Protein AF-A0A832TNC9-F1 (afdb_monomer)

Radius of gyration: 23.23 Å; Cα contacts (8 Å, |Δi|>4): 222; chains: 1; bounding box: 45×45×74 Å

Nearest PDB structures (foldseek):
  6gcx-assembly1_A  TM=4.264E-01  e=4.334E-02  Gallus gallus
  7rj7-assembly1_A  TM=4.238E-01  e=4.896E-02  Mus musculus
  5to8-assembly1_A  TM=4.375E-01  e=1.876E-01  Homo sapiens
  3brb-assembly1_A  TM=3.404E-01  e=9.584E-02  Homo sapiens
  6wto-assembly1_A  TM=4.646E-01  e=2.029E+00  Homo sapiens

pLDDT: mean 72.67, std 11.52, range [41.44, 87.69]

Structure (mmCIF, N/CA/C/O backbone):
data_AF-A0A832TNC9-F1
#
_entry.id   AF-A0A832TNC9-F1
#
loop_
_atom_site.group_PDB
_atom_site.id
_atom_site.type_symbol
_atom_site.label_atom_id
_atom_site.label_alt_id
_atom_site.label_comp_id
_atom_site.label_asym_id
_atom_site.label_entity_id
_atom_site.label_seq_id
_atom_site.pdbx_PDB_ins_code
_atom_site.Cartn_x
_atom_site.Cartn_y
_atom_site.Cartn_z
_atom_site.occupancy
_atom_site.B_iso_or_equiv
_atom_site.auth_seq_id
_atom_site.auth_comp_id
_atom_site.auth_asym_id
_atom_site.auth_atom_id
_atom_site.pdbx_PDB_model_num
A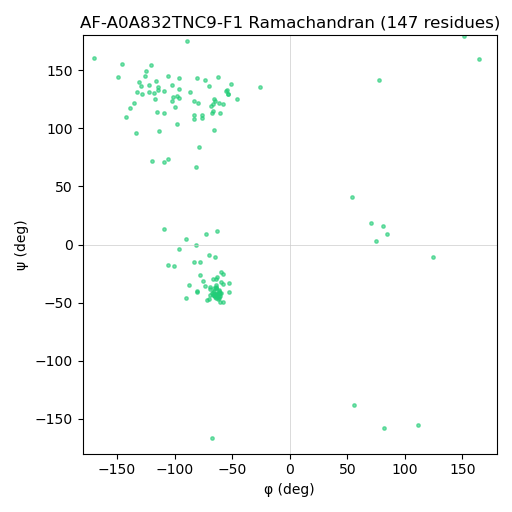TOM 1 N N . MET A 1 1 ? 14.956 -24.086 -53.207 1.00 47.03 1 MET A N 1
ATOM 2 C CA . MET A 1 1 ? 15.528 -24.344 -51.870 1.00 47.03 1 MET A CA 1
ATOM 3 C C . MET A 1 1 ? 16.833 -23.585 -51.808 1.00 47.03 1 MET A C 1
ATOM 5 O O . MET A 1 1 ? 17.721 -23.897 -52.583 1.00 47.03 1 MET A O 1
ATOM 9 N N . THR A 1 2 ? 16.902 -22.519 -51.017 1.00 63.03 2 THR A N 1
ATOM 10 C CA . THR A 1 2 ? 18.129 -21.735 -50.838 1.00 63.03 2 THR A CA 1
ATOM 11 C C . THR A 1 2 ? 19.051 -22.525 -49.917 1.00 63.03 2 THR A C 1
ATOM 13 O O . THR A 1 2 ? 18.738 -22.697 -48.740 1.00 63.03 2 THR A O 1
ATOM 16 N N . GLU A 1 3 ? 20.134 -23.074 -50.462 1.00 66.81 3 GLU A N 1
ATOM 17 C CA . GLU A 1 3 ? 21.200 -23.672 -49.659 1.00 66.81 3 GLU A CA 1
ATOM 18 C C . GLU A 1 3 ? 21.882 -22.542 -48.887 1.00 66.81 3 GLU A C 1
ATOM 20 O O . GLU A 1 3 ? 22.443 -21.612 -49.466 1.00 66.81 3 GLU A O 1
ATOM 25 N N . TRP A 1 4 ? 21.740 -22.561 -47.566 1.00 72.56 4 TRP A N 1
ATOM 26 C CA . TRP A 1 4 ? 22.393 -21.586 -46.708 1.00 72.56 4 TRP A CA 1
ATOM 27 C C . TRP A 1 4 ? 23.866 -21.964 -46.604 1.00 72.56 4 TRP A C 1
ATOM 29 O O . TRP A 1 4 ? 24.207 -22.982 -46.003 1.00 72.56 4 TRP A O 1
ATOM 39 N N . ASN A 1 5 ? 24.735 -21.144 -47.190 1.00 80.00 5 ASN A N 1
ATOM 40 C CA . ASN A 1 5 ? 26.177 -21.324 -47.075 1.00 80.00 5 ASN A CA 1
ATOM 41 C C . ASN A 1 5 ? 26.604 -21.183 -45.607 1.00 80.00 5 ASN A C 1
ATOM 43 O O . ASN A 1 5 ? 26.082 -20.340 -44.871 1.00 80.00 5 ASN A O 1
ATOM 47 N N . THR A 1 6 ? 27.592 -21.977 -45.189 1.00 78.44 6 THR A N 1
ATOM 48 C CA . THR A 1 6 ? 28.139 -21.987 -43.820 1.00 78.44 6 THR A CA 1
ATOM 49 C C . THR A 1 6 ? 28.552 -20.590 -43.347 1.00 78.44 6 THR A C 1
ATOM 51 O O . THR A 1 6 ? 28.381 -20.251 -42.180 1.00 78.44 6 THR A O 1
ATOM 54 N N . GLU A 1 7 ? 29.024 -19.748 -44.266 1.00 81.81 7 GLU A N 1
ATOM 55 C CA . GLU A 1 7 ? 29.382 -18.347 -44.020 1.00 81.81 7 GLU A CA 1
ATOM 56 C C . GLU A 1 7 ? 28.161 -17.484 -43.672 1.00 81.81 7 GLU A C 1
ATOM 58 O O . GLU A 1 7 ? 28.194 -16.716 -42.713 1.00 81.81 7 GLU A O 1
ATOM 63 N N . THR A 1 8 ? 27.047 -17.649 -44.391 1.00 82.75 8 THR A N 1
ATOM 64 C CA . THR A 1 8 ? 25.781 -16.959 -44.096 1.00 82.75 8 THR A CA 1
ATOM 65 C C . THR A 1 8 ? 25.229 -17.389 -42.738 1.00 82.75 8 THR A C 1
ATOM 67 O O . THR A 1 8 ? 24.722 -16.566 -41.978 1.00 82.75 8 THR A O 1
ATOM 70 N N . LEU A 1 9 ? 25.380 -18.673 -42.409 1.00 83.81 9 LEU A N 1
ATOM 71 C CA . LEU A 1 9 ? 24.963 -19.246 -41.133 1.00 83.81 9 LEU A CA 1
ATOM 72 C C . LEU A 1 9 ? 25.817 -18.707 -39.974 1.00 83.81 9 LEU A C 1
ATOM 74 O O . LEU A 1 9 ? 25.270 -18.325 -38.942 1.00 83.81 9 LEU A O 1
ATOM 78 N N . ALA A 1 10 ? 27.133 -18.585 -40.170 1.00 84.12 10 ALA A N 1
ATOM 79 C CA . ALA A 1 10 ? 28.051 -17.994 -39.197 1.00 84.12 10 ALA A CA 1
ATOM 80 C C . ALA A 1 10 ? 27.757 -16.505 -38.951 1.00 84.12 10 ALA A C 1
ATOM 82 O O . ALA A 1 10 ? 27.707 -16.070 -37.801 1.00 84.12 10 ALA A O 1
ATOM 83 N N . VAL A 1 11 ? 27.497 -15.731 -40.011 1.00 85.81 11 VAL A N 1
ATOM 84 C CA . VAL A 1 11 ? 27.133 -14.309 -39.899 1.00 85.81 11 VAL A CA 1
ATOM 85 C C . VAL A 1 11 ? 25.815 -14.133 -39.142 1.00 85.81 11 VAL A C 1
ATOM 87 O O . VAL A 1 11 ? 25.735 -13.282 -38.257 1.00 85.81 11 VAL A O 1
ATOM 90 N N . LEU A 1 12 ? 24.806 -14.964 -39.425 1.00 86.75 12 LEU A N 1
ATOM 91 C CA . LEU A 1 12 ? 23.543 -14.957 -38.681 1.00 86.75 12 LEU A CA 1
ATOM 92 C C . LEU A 1 12 ? 23.738 -15.296 -37.202 1.00 86.75 12 LEU A C 1
ATOM 94 O O . LEU A 1 12 ? 23.109 -14.672 -36.352 1.00 86.75 12 LEU A O 1
ATOM 98 N N . LEU A 1 13 ? 24.624 -16.241 -36.887 1.00 87.56 13 LEU A N 1
ATOM 99 C CA . LEU A 1 13 ? 24.933 -16.632 -35.511 1.00 87.56 13 LEU A CA 1
ATOM 100 C C . LEU A 1 13 ? 25.606 -15.491 -34.738 1.00 87.56 13 LEU A C 1
ATOM 102 O O . LEU A 1 13 ? 25.220 -15.200 -33.608 1.00 87.56 13 LEU A O 1
ATOM 106 N N . VAL A 1 14 ? 26.564 -14.802 -35.362 1.00 87.69 14 VAL A N 1
ATOM 107 C CA . VAL A 1 14 ? 27.236 -13.639 -34.765 1.00 87.69 14 VAL A CA 1
ATOM 108 C C . VAL A 1 14 ? 26.253 -12.485 -34.562 1.00 87.69 14 VAL A C 1
ATOM 110 O O . VAL A 1 14 ? 26.229 -11.892 -33.486 1.00 87.69 14 VAL A O 1
ATOM 113 N N . LEU A 1 15 ? 25.396 -12.199 -35.546 1.00 84.75 15 LEU A N 1
ATOM 114 C CA . LEU A 1 15 ? 24.342 -11.185 -35.423 1.00 84.75 15 LEU A CA 1
ATOM 115 C C . LEU A 1 15 ? 23.348 -11.524 -34.311 1.00 84.75 15 LEU A C 1
ATOM 117 O O . LEU A 1 15 ? 23.036 -10.667 -33.486 1.00 84.75 15 LEU A O 1
ATOM 121 N N . ALA A 1 16 ? 22.894 -12.776 -34.246 1.00 83.50 16 ALA A N 1
ATOM 122 C CA . ALA A 1 16 ? 22.022 -13.242 -33.178 1.00 83.50 16 ALA A CA 1
ATOM 123 C C . ALA A 1 16 ? 22.703 -13.095 -31.813 1.00 83.50 16 ALA A C 1
ATOM 125 O O . ALA A 1 16 ? 22.075 -12.624 -30.875 1.00 83.50 16 ALA A O 1
ATOM 126 N N . MET A 1 17 ? 23.994 -13.410 -31.700 1.00 85.12 17 MET A N 1
ATOM 127 C CA . MET A 1 17 ? 24.743 -13.248 -30.455 1.00 85.12 17 MET A CA 1
ATOM 128 C C . MET A 1 17 ? 24.876 -11.772 -30.051 1.00 85.12 17 MET A C 1
ATOM 130 O O . MET A 1 17 ? 24.645 -11.437 -28.895 1.00 85.12 17 MET A O 1
ATOM 134 N N . ILE A 1 18 ? 25.170 -10.872 -30.992 1.00 84.25 18 ILE A N 1
ATOM 135 C CA . ILE A 1 18 ? 25.281 -9.427 -30.728 1.00 84.25 18 ILE A CA 1
ATOM 136 C C . ILE A 1 18 ? 23.946 -8.824 -30.278 1.00 84.25 18 ILE A C 1
ATOM 138 O O . ILE A 1 18 ? 23.951 -7.866 -29.515 1.00 8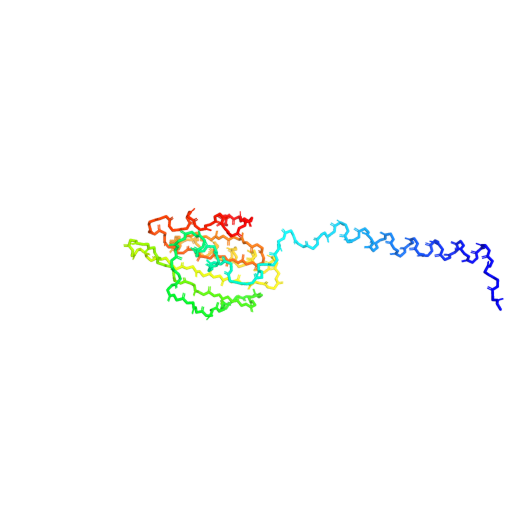4.25 18 ILE A O 1
ATOM 142 N N . VAL A 1 19 ? 22.807 -9.365 -30.716 1.00 80.00 19 VAL A N 1
ATOM 143 C CA . VAL A 1 19 ? 21.479 -8.854 -30.337 1.00 80.00 19 VAL A CA 1
ATOM 144 C C . VAL A 1 19 ? 20.946 -9.528 -29.069 1.00 80.00 19 VAL A C 1
ATOM 146 O O . VAL A 1 19 ? 20.464 -8.855 -28.159 1.00 80.00 19 VAL A O 1
ATOM 149 N N . LEU A 1 20 ? 21.042 -10.855 -28.985 1.00 79.56 20 LEU A N 1
ATOM 150 C CA . LEU A 1 20 ? 20.473 -11.639 -27.889 1.00 79.56 20 LEU A CA 1
ATOM 151 C C . LEU A 1 20 ? 21.296 -11.524 -26.609 1.00 79.56 20 LEU A C 1
ATOM 153 O O . LEU A 1 20 ? 20.724 -11.578 -25.525 1.00 79.56 20 LEU A O 1
ATOM 157 N N . PHE A 1 21 ? 22.615 -11.350 -26.708 1.00 78.75 21 PHE A N 1
ATOM 158 C CA . PHE A 1 21 ? 23.471 -11.284 -25.527 1.00 78.75 21 PHE A CA 1
ATOM 159 C C . PHE A 1 21 ? 23.251 -9.991 -24.719 1.00 78.75 21 PHE A C 1
ATOM 161 O O . PHE A 1 21 ? 23.024 -10.099 -23.515 1.00 78.75 21 PHE A O 1
ATOM 168 N N . PRO A 1 22 ? 23.192 -8.783 -25.321 1.00 75.25 22 PRO A N 1
ATOM 169 C CA . PRO A 1 22 ? 22.831 -7.571 -24.588 1.00 75.25 22 PRO A CA 1
ATOM 170 C C . PRO A 1 22 ? 21.385 -7.593 -24.088 1.00 75.25 22 PRO A C 1
ATOM 172 O O . PRO A 1 22 ? 21.136 -7.200 -22.953 1.00 75.25 22 PRO A O 1
ATOM 175 N N . ALA A 1 23 ? 20.436 -8.087 -24.892 1.00 75.94 23 ALA A N 1
ATOM 176 C CA . ALA A 1 23 ? 19.030 -8.160 -24.490 1.00 75.94 23 ALA A CA 1
ATOM 177 C C . ALA A 1 23 ? 18.817 -9.124 -23.311 1.00 75.94 23 ALA A C 1
ATOM 179 O O . ALA A 1 23 ? 18.165 -8.773 -22.330 1.00 75.94 23 ALA A O 1
ATOM 180 N N . GLY A 1 24 ? 19.424 -10.314 -23.366 1.00 73.25 24 GLY A N 1
ATOM 181 C CA . GLY A 1 24 ? 19.395 -11.284 -22.273 1.00 73.25 24 GLY A CA 1
ATOM 182 C C . GLY A 1 24 ? 20.102 -10.767 -21.021 1.00 73.25 24 GLY A C 1
ATOM 183 O O . GLY A 1 24 ? 19.613 -10.971 -19.912 1.00 73.25 24 GLY A 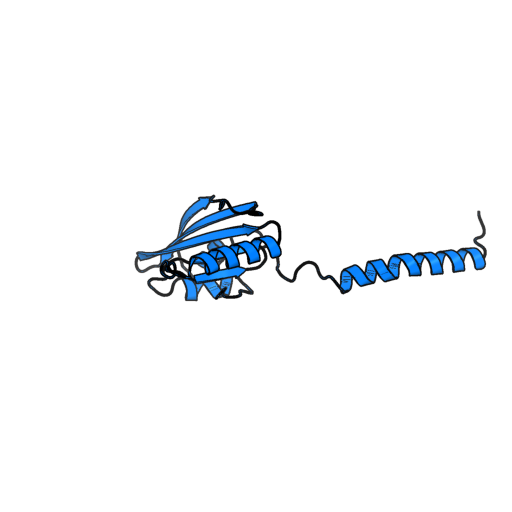O 1
ATOM 184 N N . TRP A 1 25 ? 21.207 -10.033 -21.189 1.00 75.38 25 TRP A N 1
ATOM 185 C CA . TRP A 1 25 ? 21.912 -9.408 -20.074 1.00 75.38 25 TRP A CA 1
ATOM 186 C C . TRP A 1 25 ? 21.065 -8.345 -19.375 1.00 75.38 25 TRP A C 1
ATOM 188 O O . TRP A 1 25 ? 21.025 -8.327 -18.152 1.00 75.38 25 TRP A O 1
ATOM 198 N N . VAL A 1 26 ? 20.354 -7.492 -20.118 1.00 68.31 26 VAL A N 1
ATOM 199 C CA . VAL A 1 26 ? 19.473 -6.463 -19.537 1.00 68.31 26 VAL A CA 1
ATOM 200 C C . VAL A 1 26 ? 18.354 -7.095 -18.704 1.00 68.31 26 VAL A C 1
ATOM 202 O O . VAL A 1 26 ? 18.094 -6.625 -17.603 1.00 68.31 26 VAL A O 1
ATOM 205 N N . ILE A 1 27 ? 17.754 -8.197 -19.162 1.00 63.75 27 ILE A N 1
ATOM 206 C CA . ILE A 1 27 ? 16.695 -8.901 -18.415 1.00 63.75 27 ILE A CA 1
ATOM 207 C C . ILE A 1 27 ? 17.221 -9.479 -17.087 1.00 63.75 27 ILE A C 1
ATOM 209 O O . ILE A 1 27 ? 16.511 -9.475 -16.086 1.00 63.75 27 ILE A O 1
ATOM 213 N N . ILE A 1 28 ? 18.467 -9.966 -17.058 1.00 65.44 28 ILE A N 1
ATOM 214 C CA . ILE A 1 28 ? 19.084 -10.530 -15.844 1.00 65.44 28 ILE A CA 1
ATOM 215 C C . ILE A 1 28 ? 19.616 -9.426 -14.918 1.00 65.44 28 ILE A C 1
ATOM 217 O O . ILE A 1 28 ? 19.499 -9.530 -13.699 1.00 65.44 28 ILE A O 1
ATOM 221 N N . ALA A 1 29 ? 20.232 -8.386 -15.482 1.00 65.75 29 ALA A N 1
ATOM 222 C CA . ALA A 1 29 ? 20.890 -7.317 -14.736 1.00 65.75 29 ALA A CA 1
ATOM 223 C C . ALA A 1 29 ? 19.902 -6.298 -14.154 1.00 65.75 29 ALA A C 1
ATOM 225 O O . ALA A 1 29 ? 20.199 -5.674 -13.137 1.00 65.75 29 ALA A O 1
ATOM 226 N N . PHE A 1 30 ? 18.732 -6.150 -14.778 1.00 59.19 30 PHE A N 1
ATOM 227 C CA . PHE A 1 30 ? 17.644 -5.300 -14.312 1.00 59.19 30 PHE A CA 1
ATOM 228 C C . PHE A 1 30 ? 16.410 -6.168 -14.057 1.00 59.19 30 PHE A C 1
ATOM 230 O O . PHE A 1 30 ? 15.464 -6.121 -14.845 1.00 59.19 30 PHE A O 1
ATOM 237 N N . PRO A 1 31 ? 16.408 -6.989 -12.988 1.00 53.75 31 PRO A N 1
ATOM 238 C CA . PRO A 1 31 ? 15.190 -7.675 -12.592 1.00 53.75 31 PRO A CA 1
ATOM 239 C C . PRO A 1 31 ? 14.098 -6.618 -12.418 1.00 53.75 31 PRO A C 1
ATOM 241 O O . PRO A 1 31 ? 14.330 -5.600 -11.756 1.00 53.75 31 PRO A O 1
ATOM 244 N N . GLU A 1 32 ? 12.935 -6.841 -13.043 1.00 53.16 32 GLU A N 1
ATOM 245 C CA . GLU A 1 32 ? 11.742 -6.042 -12.765 1.00 53.16 32 GLU A CA 1
ATOM 246 C C . GLU A 1 32 ? 11.636 -5.919 -11.248 1.00 53.16 32 GLU A C 1
ATOM 248 O O . GLU A 1 32 ? 11.762 -6.919 -10.540 1.00 53.16 32 GLU A O 1
ATOM 253 N N . SER A 1 33 ? 11.566 -4.670 -10.784 1.00 47.91 33 SER A N 1
ATOM 254 C CA . SER A 1 33 ? 11.701 -4.234 -9.392 1.00 47.91 33 SER A CA 1
ATOM 255 C C . SER A 1 33 ? 11.332 -5.323 -8.369 1.00 47.91 33 SER A C 1
ATOM 257 O O . SER A 1 33 ? 10.264 -5.917 -8.523 1.00 47.91 33 SER A O 1
ATOM 259 N N . PRO A 1 34 ? 12.121 -5.537 -7.289 1.00 44.47 34 PRO A N 1
ATOM 260 C CA . PRO A 1 34 ? 12.002 -6.656 -6.321 1.00 44.47 34 PRO A CA 1
ATOM 261 C C . PRO A 1 34 ? 10.690 -6.683 -5.512 1.00 44.47 34 PRO A C 1
ATOM 263 O O . PRO A 1 34 ? 10.520 -7.398 -4.532 1.00 44.47 34 PRO A O 1
ATOM 266 N N . TYR A 1 35 ? 9.747 -5.867 -5.927 1.00 46.50 35 TYR A N 1
ATOM 267 C CA . TYR A 1 35 ? 8.544 -5.458 -5.277 1.00 46.50 35 TYR A CA 1
ATOM 268 C C . TYR A 1 35 ? 7.382 -6.024 -6.072 1.00 46.50 35 TYR A C 1
ATOM 270 O O . TYR A 1 35 ? 6.981 -5.460 -7.090 1.00 46.50 35 TYR A O 1
ATOM 278 N N . ARG A 1 36 ? 6.840 -7.158 -5.615 1.00 44.09 36 ARG A N 1
ATOM 279 C CA . ARG A 1 36 ? 5.630 -7.705 -6.230 1.00 44.09 36 ARG A CA 1
ATOM 280 C C . ARG A 1 36 ? 4.530 -6.638 -6.207 1.00 44.09 36 ARG A C 1
ATOM 282 O O . ARG A 1 36 ? 4.298 -6.047 -5.147 1.00 44.09 36 ARG A O 1
ATOM 289 N N . PRO A 1 37 ? 3.832 -6.396 -7.329 1.00 44.66 37 PRO A N 1
ATOM 290 C CA . PRO A 1 37 ? 2.589 -5.652 -7.280 1.00 44.66 37 PRO A CA 1
ATOM 291 C C . PRO A 1 37 ? 1.652 -6.400 -6.329 1.00 44.66 37 PRO A C 1
ATOM 293 O O . PRO A 1 37 ? 1.376 -7.584 -6.522 1.00 44.66 37 PRO A O 1
ATOM 296 N N . LEU A 1 38 ? 1.213 -5.731 -5.263 1.00 53.03 38 LEU A N 1
ATOM 297 C CA . LEU A 1 38 ? 0.140 -6.241 -4.418 1.00 53.03 38 LEU A CA 1
ATOM 298 C C . LEU A 1 38 ? -1.124 -6.253 -5.287 1.00 53.03 38 LEU A C 1
ATOM 300 O O . LEU A 1 38 ? -1.726 -5.209 -5.521 1.00 53.03 38 LEU A O 1
ATOM 304 N N . SER A 1 39 ? -1.475 -7.408 -5.850 1.00 41.44 39 SER A N 1
ATOM 305 C CA . SER A 1 39 ? -2.741 -7.590 -6.561 1.00 41.44 39 SER A CA 1
ATOM 306 C C . SER A 1 39 ? -3.840 -7.903 -5.544 1.00 41.44 39 SER A C 1
ATOM 308 O O . SER A 1 39 ? -3.700 -8.883 -4.818 1.00 41.44 39 SER A O 1
ATOM 310 N N . GLY A 1 40 ? -4.919 -7.116 -5.502 1.00 55.78 40 GLY A N 1
ATOM 311 C CA . GLY A 1 40 ? -6.076 -7.355 -4.622 1.00 55.78 40 GLY A CA 1
ATOM 312 C C . GLY A 1 40 ? -6.241 -6.321 -3.501 1.00 55.78 40 GLY A C 1
ATOM 313 O O . GLY A 1 40 ? -5.780 -5.188 -3.623 1.00 55.78 40 GLY A O 1
ATOM 314 N N . GLU A 1 41 ? -6.909 -6.711 -2.408 1.00 64.75 41 GLU A N 1
ATOM 315 C CA . GLU A 1 41 ? -7.091 -5.903 -1.189 1.00 64.75 41 GLU A CA 1
ATOM 316 C C . GLU A 1 41 ? -6.184 -6.453 -0.064 1.00 64.75 41 GLU A C 1
ATOM 318 O O . GLU A 1 41 ? -6.676 -7.079 0.878 1.00 64.75 41 GLU A O 1
ATOM 323 N N . PRO A 1 42 ? -4.852 -6.241 -0.118 1.00 67.62 42 PRO A N 1
ATOM 324 C CA . PRO A 1 42 ? -3.889 -6.926 0.756 1.00 67.62 42 PRO A CA 1
ATOM 325 C C . PRO A 1 42 ? -4.134 -6.659 2.244 1.00 67.62 42 PRO A C 1
ATOM 327 O O . PRO A 1 42 ? -3.911 -7.521 3.087 1.00 67.62 42 PRO A O 1
ATOM 330 N N . VAL A 1 43 ? -4.636 -5.467 2.574 1.00 72.94 43 VAL A N 1
ATOM 331 C CA . VAL A 1 43 ? -4.990 -5.097 3.949 1.00 72.94 43 VAL A CA 1
ATOM 332 C C . VAL A 1 43 ? -6.208 -5.869 4.438 1.00 72.94 43 VAL A C 1
ATOM 334 O O . VAL A 1 43 ? -6.239 -6.264 5.598 1.00 72.94 43 VAL A O 1
ATOM 337 N N . LYS A 1 44 ? -7.198 -6.104 3.576 1.00 74.81 44 LYS A N 1
ATOM 338 C CA . LYS A 1 44 ? -8.407 -6.835 3.948 1.00 74.81 44 LYS A CA 1
ATOM 339 C C . LYS A 1 44 ? -8.118 -8.314 4.138 1.00 74.81 44 LYS A C 1
ATOM 341 O O . LYS A 1 44 ? -8.475 -8.855 5.175 1.00 74.81 44 LYS A O 1
ATOM 346 N N . GLU A 1 45 ? -7.418 -8.935 3.193 1.00 75.12 45 GLU A N 1
ATOM 347 C CA . GLU A 1 45 ? -7.046 -10.351 3.289 1.00 75.12 45 GLU A CA 1
ATOM 348 C C . GLU A 1 45 ? -6.170 -10.610 4.525 1.00 75.12 45 GLU A C 1
ATOM 350 O O . GLU A 1 45 ? -6.433 -11.530 5.304 1.00 75.12 45 GLU A O 1
ATOM 355 N N . ALA A 1 46 ? -5.178 -9.745 4.768 1.00 75.62 46 ALA A N 1
ATOM 356 C CA . ALA A 1 46 ? -4.336 -9.841 5.954 1.00 75.62 46 ALA A CA 1
ATOM 357 C C . ALA A 1 46 ? -5.137 -9.615 7.249 1.00 75.62 46 ALA A C 1
ATOM 359 O O . ALA A 1 46 ? -4.968 -10.376 8.203 1.00 75.62 46 ALA A O 1
ATOM 360 N N . ALA A 1 47 ? -6.037 -8.626 7.290 1.00 79.31 47 ALA A N 1
ATOM 361 C CA . ALA A 1 47 ? -6.876 -8.362 8.459 1.00 79.31 47 ALA A CA 1
ATOM 362 C C . ALA A 1 47 ? -7.833 -9.525 8.769 1.00 79.31 47 ALA A C 1
ATOM 364 O O . ALA A 1 47 ? -7.894 -9.970 9.915 1.00 79.31 47 ALA A O 1
ATOM 365 N N . GLU A 1 48 ? -8.518 -10.065 7.759 1.00 80.50 48 GLU A N 1
ATOM 366 C CA . GLU A 1 48 ? -9.432 -11.202 7.912 1.00 80.50 48 GLU A CA 1
ATOM 367 C C . GLU A 1 48 ? -8.692 -12.450 8.410 1.00 80.50 48 GLU A C 1
ATOM 369 O O . GLU A 1 48 ? -9.160 -13.112 9.339 1.00 80.50 48 GLU A O 1
ATOM 374 N N . SER A 1 49 ? -7.494 -12.728 7.879 1.00 77.00 49 SER A N 1
ATOM 375 C CA . SER A 1 49 ? -6.655 -13.842 8.346 1.00 77.00 49 SER A CA 1
ATOM 376 C C . SER A 1 49 ? -6.202 -13.696 9.807 1.00 77.00 49 SER A C 1
ATOM 378 O O . SER A 1 49 ? -6.002 -14.692 10.501 1.00 77.00 49 SER A O 1
ATOM 380 N N . ALA A 1 50 ? -6.093 -12.457 10.293 1.00 75.75 50 ALA A N 1
ATOM 381 C CA . ALA A 1 50 ? -5.734 -12.124 11.667 1.00 75.75 50 ALA A CA 1
ATOM 382 C C . ALA A 1 50 ? -6.953 -12.011 12.607 1.00 75.75 50 ALA A C 1
ATOM 384 O O . ALA A 1 50 ? -6.799 -11.639 13.773 1.00 75.75 50 ALA A O 1
ATOM 385 N N . GLY A 1 51 ? -8.166 -12.312 12.124 1.00 78.56 51 GLY A N 1
ATOM 386 C CA . GLY A 1 51 ? -9.402 -12.195 12.904 1.00 78.56 51 GLY A CA 1
ATOM 387 C C . GLY A 1 51 ? -9.827 -10.749 13.183 1.00 78.56 51 GLY A C 1
ATOM 388 O O . GLY A 1 51 ? -10.611 -10.508 14.102 1.00 78.56 51 GLY A O 1
ATOM 389 N N . ILE A 1 52 ? -9.310 -9.786 12.417 1.00 84.12 52 ILE A N 1
ATOM 390 C CA . ILE A 1 52 ? -9.641 -8.363 12.513 1.00 84.12 52 ILE A CA 1
ATOM 391 C C . ILE A 1 52 ? -10.721 -8.042 11.479 1.00 84.12 52 ILE A C 1
ATOM 393 O O . ILE A 1 52 ? -10.633 -8.434 10.315 1.00 84.12 52 ILE A O 1
ATOM 397 N N . ARG A 1 53 ? -11.759 -7.309 11.889 1.00 84.12 53 ARG A N 1
ATOM 398 C CA . ARG A 1 53 ? -12.875 -6.968 11.008 1.00 84.12 53 ARG A CA 1
ATOM 399 C C . ARG A 1 53 ? -12.569 -5.694 10.231 1.00 84.12 53 ARG A C 1
ATOM 401 O O . ARG A 1 53 ? -12.238 -4.667 10.818 1.00 84.12 53 ARG A O 1
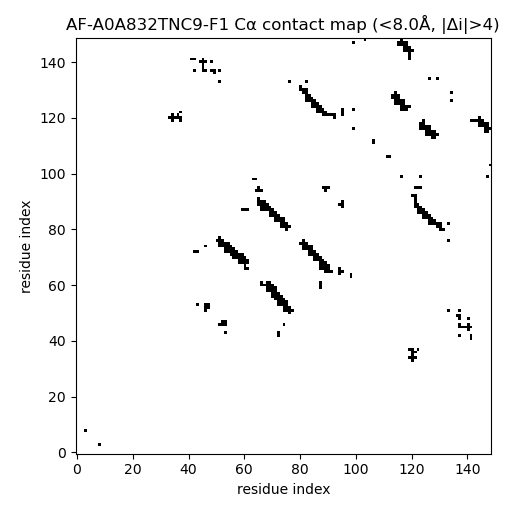ATOM 408 N N . VAL A 1 54 ? -12.771 -5.728 8.917 1.00 84.12 54 VAL A N 1
ATOM 409 C CA . VAL A 1 54 ? -12.809 -4.514 8.094 1.00 84.12 54 VAL A CA 1
ATOM 410 C C . VAL A 1 54 ? -14.209 -3.909 8.184 1.00 84.12 54 VAL A C 1
ATOM 412 O O . VAL A 1 54 ? -15.180 -4.497 7.715 1.00 84.12 54 VAL A O 1
ATOM 415 N N . VAL A 1 55 ? -14.326 -2.751 8.829 1.00 84.56 55 VAL A N 1
ATOM 416 C CA . VAL A 1 55 ? -15.607 -2.062 9.066 1.00 84.56 55 VAL A CA 1
ATOM 417 C C . VAL A 1 55 ? -15.974 -1.147 7.906 1.00 84.56 55 VAL A C 1
ATOM 419 O O . VAL A 1 55 ? -17.151 -0.987 7.592 1.00 84.56 55 VAL A O 1
ATOM 422 N N . ASN A 1 56 ? -14.976 -0.527 7.279 1.00 83.50 56 ASN A N 1
ATOM 423 C CA . ASN A 1 56 ? -15.194 0.366 6.152 1.00 83.50 56 ASN A CA 1
ATOM 424 C C . ASN A 1 56 ? -14.000 0.339 5.195 1.00 83.50 56 ASN A C 1
ATOM 426 O O . ASN A 1 56 ? -12.852 0.264 5.638 1.00 83.50 56 ASN A O 1
ATOM 430 N N . VAL A 1 57 ? -14.292 0.451 3.901 1.00 83.56 57 VAL A N 1
ATOM 431 C CA . VAL A 1 57 ? -13.312 0.634 2.829 1.00 83.56 57 VAL A CA 1
ATOM 432 C C . VAL A 1 57 ? -13.763 1.831 2.010 1.00 83.56 57 VAL A C 1
ATOM 434 O O . VAL A 1 57 ? -14.929 1.940 1.638 1.00 83.56 57 VAL A O 1
ATOM 437 N N . THR A 1 58 ? -12.865 2.776 1.779 1.00 80.12 58 THR A N 1
ATOM 438 C CA . THR A 1 58 ? -13.158 3.970 0.988 1.00 80.12 58 THR A CA 1
ATOM 439 C C . THR A 1 58 ? -12.014 4.224 0.032 1.00 80.12 58 THR A C 1
ATOM 441 O O . THR A 1 58 ? -10.881 4.432 0.470 1.00 80.12 58 THR A O 1
ATOM 444 N N . ASP A 1 59 ? -12.314 4.257 -1.261 1.00 79.56 59 ASP A N 1
ATOM 445 C CA . ASP A 1 59 ? -11.338 4.611 -2.285 1.00 79.56 59 ASP A CA 1
ATOM 446 C C . ASP A 1 59 ? -10.852 6.040 -2.030 1.00 79.56 59 ASP A C 1
ATOM 448 O O . ASP A 1 59 ? -11.621 6.993 -1.896 1.00 79.56 59 ASP A O 1
ATOM 452 N N . THR A 1 60 ? -9.549 6.190 -1.851 1.00 76.81 60 THR A N 1
ATOM 453 C CA . THR A 1 60 ? -8.896 7.451 -1.521 1.00 76.81 60 THR A CA 1
ATOM 454 C C . THR A 1 60 ? -7.571 7.515 -2.252 1.00 76.81 60 THR A C 1
ATOM 456 O O . THR A 1 60 ? -6.618 6.837 -1.884 1.00 76.81 60 THR A O 1
ATOM 459 N N . THR A 1 61 ? -7.491 8.394 -3.244 1.00 79.12 61 THR A N 1
ATOM 460 C CA . THR A 1 61 ? -6.226 8.687 -3.921 1.00 79.12 61 THR A CA 1
ATOM 461 C C . THR A 1 61 ? -5.619 9.954 -3.334 1.00 79.12 61 THR A C 1
ATOM 463 O O . THR A 1 61 ? -6.278 10.990 -3.207 1.00 79.12 61 THR A O 1
ATOM 466 N N . TRP A 1 62 ? -4.358 9.873 -2.932 1.00 78.19 62 TRP A N 1
ATOM 467 C CA . TRP A 1 62 ? -3.595 11.003 -2.431 1.00 78.19 62 TRP A CA 1
ATOM 468 C C . TRP A 1 62 ? -3.229 11.924 -3.590 1.00 78.19 62 TRP A C 1
ATOM 470 O O . TRP A 1 62 ? -2.882 11.475 -4.678 1.00 78.19 62 TRP A O 1
ATOM 480 N N . HIS A 1 63 ? -3.270 13.230 -3.345 1.00 77.75 63 HIS A N 1
ATOM 481 C CA . HIS A 1 63 ? -2.876 14.230 -4.336 1.00 77.75 63 HIS A CA 1
ATOM 482 C C . HIS A 1 63 ? -1.350 14.385 -4.338 1.00 77.75 63 HIS A C 1
ATOM 484 O O . HIS A 1 63 ? -0.818 15.406 -3.906 1.00 77.75 63 HIS A O 1
ATOM 490 N N . LEU A 1 64 ? -0.645 13.336 -4.765 1.00 76.44 64 LEU A N 1
ATOM 491 C CA . LEU A 1 64 ? 0.811 13.296 -4.876 1.00 76.44 64 LEU A CA 1
ATOM 492 C C . LEU A 1 64 ? 1.233 12.911 -6.301 1.00 76.44 64 LEU A C 1
ATOM 494 O O . LEU A 1 64 ? 0.523 12.148 -6.958 1.00 76.44 64 LEU A O 1
ATOM 498 N N . PRO A 1 65 ? 2.386 13.403 -6.786 1.00 73.50 65 PRO A N 1
ATOM 499 C CA . PRO A 1 65 ? 2.944 12.960 -8.058 1.00 73.50 65 PRO A CA 1
ATOM 500 C C . PRO A 1 65 ? 3.115 11.437 -8.097 1.00 73.50 65 PRO A C 1
ATOM 502 O O . PRO A 1 65 ? 3.609 10.838 -7.142 1.00 73.50 65 PRO A O 1
ATOM 505 N N . GLY A 1 66 ? 2.676 10.824 -9.195 1.00 75.62 66 GLY A N 1
ATOM 506 C CA . GLY A 1 66 ? 2.765 9.381 -9.409 1.00 75.62 66 GLY A CA 1
ATOM 507 C C . GLY A 1 66 ? 1.765 8.536 -8.617 1.00 75.62 66 GLY A C 1
ATOM 508 O O . GLY A 1 66 ? 1.816 7.318 -8.716 1.00 75.62 66 GLY A O 1
ATOM 509 N N . ALA A 1 67 ? 0.846 9.130 -7.847 1.00 82.00 67 ALA A N 1
ATOM 510 C CA . ALA A 1 67 ? -0.223 8.398 -7.168 1.00 82.00 67 ALA A CA 1
ATOM 511 C C . ALA A 1 67 ? -1.238 7.841 -8.186 1.00 82.00 67 ALA A C 1
ATOM 513 O O . ALA A 1 67 ? -1.875 8.603 -8.912 1.00 82.00 67 ALA A O 1
ATOM 514 N N . THR A 1 68 ? -1.407 6.518 -8.231 1.00 81.44 68 THR A N 1
ATOM 515 C CA . THR A 1 68 ? -2.260 5.836 -9.227 1.00 81.44 68 THR A CA 1
ATOM 516 C C . THR A 1 68 ? -3.586 5.328 -8.664 1.00 81.44 68 THR A C 1
ATOM 518 O O . THR A 1 68 ? -4.517 5.076 -9.423 1.00 81.44 68 THR A O 1
ATOM 521 N N . GLY A 1 69 ? -3.698 5.204 -7.342 1.00 80.81 69 GLY A N 1
ATOM 522 C CA . GLY A 1 69 ? -4.919 4.769 -6.662 1.00 80.81 69 GLY A CA 1
ATOM 523 C C . GLY A 1 69 ? -4.636 4.351 -5.226 1.00 80.81 69 GLY A C 1
ATOM 524 O O . GLY A 1 69 ? -3.493 4.082 -4.878 1.00 80.81 69 GLY A O 1
ATOM 525 N N . GLY A 1 70 ? -5.640 4.321 -4.362 1.00 81.88 70 GLY A N 1
ATOM 526 C CA . GLY A 1 70 ? -5.431 4.004 -2.955 1.00 81.88 70 GLY A CA 1
ATOM 527 C C . GLY A 1 70 ? -6.737 3.797 -2.215 1.00 81.88 70 GLY A C 1
ATOM 528 O O . GLY A 1 70 ? -7.781 4.259 -2.670 1.00 81.88 70 GLY A O 1
ATOM 529 N N . ASN A 1 71 ? -6.666 3.125 -1.069 1.00 82.81 71 ASN A N 1
ATOM 530 C CA . ASN A 1 71 ? -7.826 2.777 -0.252 1.00 82.81 71 ASN A CA 1
ATOM 531 C C . ASN A 1 71 ? -7.578 3.155 1.209 1.00 82.81 71 ASN A C 1
ATOM 533 O O . ASN A 1 71 ? -6.498 2.917 1.757 1.00 82.81 71 ASN A O 1
ATOM 537 N N . THR A 1 72 ? -8.605 3.684 1.864 1.00 83.00 72 THR A N 1
ATOM 538 C CA . THR A 1 72 ? -8.667 3.859 3.314 1.00 83.00 72 THR A CA 1
ATOM 539 C C . THR A 1 72 ? -9.491 2.727 3.916 1.00 83.00 72 THR A C 1
ATOM 541 O O . THR A 1 72 ? -10.679 2.606 3.635 1.00 83.00 72 THR A O 1
ATOM 544 N N . TYR A 1 73 ? -8.868 1.928 4.773 1.00 83.12 73 TYR A N 1
ATOM 545 C CA . TYR A 1 73 ? -9.482 0.859 5.547 1.00 83.12 73 TYR A CA 1
ATOM 546 C C . TYR A 1 73 ? -9.689 1.314 6.991 1.00 83.12 73 TYR A C 1
ATOM 548 O O . TYR A 1 73 ? -8.800 1.909 7.604 1.00 83.12 73 TYR A O 1
ATOM 556 N N . VAL A 1 74 ? -10.851 0.997 7.553 1.00 85.12 74 VAL A N 1
ATOM 557 C CA . VAL A 1 74 ? -11.112 1.092 8.991 1.00 85.12 74 VAL A CA 1
ATOM 558 C C . VAL A 1 74 ? -11.203 -0.324 9.533 1.00 85.12 74 VAL A C 1
ATOM 560 O O . VAL A 1 74 ? -12.120 -1.064 9.179 1.00 85.12 74 VAL A O 1
ATOM 563 N N . LEU A 1 75 ? -10.239 -0.695 10.367 1.00 86.56 75 LEU A N 1
ATOM 564 C CA . LEU A 1 75 ? -10.180 -1.980 11.046 1.00 86.56 75 LEU A CA 1
ATOM 565 C C . LEU A 1 75 ? -10.752 -1.861 12.456 1.00 86.56 75 LEU A C 1
ATOM 567 O O . LEU A 1 75 ? -10.538 -0.847 13.121 1.00 86.56 75 LEU A O 1
ATOM 571 N N . GLU A 1 76 ? -11.440 -2.903 12.909 1.00 85.69 76 GLU A N 1
ATOM 572 C CA . GLU A 1 76 ? -11.936 -3.051 14.277 1.00 85.69 76 GLU A CA 1
ATOM 573 C C . GLU A 1 76 ? -11.591 -4.447 14.805 1.00 85.69 76 GLU A C 1
ATOM 575 O O . GLU A 1 76 ? -11.803 -5.452 14.117 1.00 85.69 76 GLU A O 1
ATOM 580 N N . ASP A 1 77 ? -11.023 -4.516 16.007 1.00 84.38 77 ASP A N 1
ATOM 581 C CA . ASP A 1 77 ? -10.741 -5.788 16.673 1.00 84.38 77 ASP A CA 1
ATOM 582 C C . ASP A 1 77 ? -11.918 -6.272 17.541 1.00 84.38 77 ASP A C 1
ATOM 584 O O . ASP A 1 77 ? -12.928 -5.588 17.707 1.00 84.38 77 ASP A O 1
ATOM 588 N N . GLY A 1 78 ? -11.796 -7.477 18.106 1.00 80.19 78 GLY A N 1
ATOM 589 C CA . GLY A 1 78 ? -12.827 -8.060 18.974 1.00 80.19 78 GLY A CA 1
ATOM 590 C C . GLY A 1 78 ? -13.070 -7.309 20.291 1.00 80.19 78 GLY A C 1
ATOM 591 O O . GLY A 1 78 ? -14.053 -7.597 20.968 1.00 80.19 78 GLY A O 1
ATOM 592 N N . GLU A 1 79 ? -12.207 -6.354 20.648 1.00 82.38 79 GLU A N 1
ATOM 593 C CA . GLU A 1 79 ? -12.336 -5.497 21.832 1.00 82.38 79 GLU A CA 1
ATOM 594 C C . GLU A 1 79 ? -12.984 -4.140 21.496 1.00 82.38 79 GLU A C 1
ATOM 596 O O . GLU A 1 79 ? -13.266 -3.347 22.394 1.00 82.38 79 GLU A O 1
ATOM 601 N N . GLY A 1 80 ? -13.261 -3.873 20.213 1.00 81.81 80 GLY A N 1
ATOM 602 C CA . GLY A 1 80 ? -13.830 -2.616 19.728 1.00 81.81 80 GLY A CA 1
ATOM 603 C C . GLY A 1 80 ? -12.792 -1.518 19.475 1.00 81.81 80 GLY A C 1
ATOM 604 O O . GLY A 1 80 ? -13.168 -0.371 19.212 1.00 81.81 80 GLY A O 1
ATOM 605 N N . ASN A 1 81 ? -11.494 -1.835 19.529 1.00 84.00 81 ASN A N 1
ATOM 606 C CA . ASN A 1 81 ? -10.439 -0.896 19.165 1.00 84.00 81 ASN A CA 1
ATOM 607 C C . ASN A 1 81 ? -10.462 -0.665 17.657 1.00 84.00 81 ASN A C 1
ATOM 609 O O . ASN A 1 81 ? -10.576 -1.611 16.878 1.00 84.00 81 ASN A O 1
ATOM 613 N N . ARG A 1 82 ? -10.318 0.597 17.240 1.00 83.75 82 ARG A N 1
ATOM 614 C CA . ARG A 1 82 ? -10.354 0.984 15.827 1.00 83.75 82 ARG A CA 1
ATOM 615 C C . ARG A 1 82 ? -9.025 1.526 15.351 1.00 83.75 82 ARG A C 1
ATOM 617 O O . ARG A 1 82 ? -8.441 2.400 15.988 1.00 83.75 82 ARG A O 1
ATOM 624 N N . MET A 1 83 ? -8.618 1.078 14.172 1.00 82.69 83 MET A N 1
ATOM 625 C CA . MET A 1 83 ? -7.409 1.528 13.500 1.00 82.69 83 MET A CA 1
ATOM 626 C C . MET A 1 83 ? -7.730 1.936 12.064 1.00 82.69 83 MET A C 1
ATOM 628 O O . MET A 1 83 ? -8.453 1.245 11.351 1.00 82.69 83 MET A O 1
ATOM 632 N N . VAL A 1 84 ? -7.178 3.067 11.625 1.00 83.06 84 VAL A N 1
ATOM 633 C CA . VAL A 1 84 ? -7.300 3.528 10.236 1.00 83.06 84 VAL A CA 1
ATOM 634 C C . VAL A 1 84 ? -6.012 3.210 9.496 1.00 83.06 84 VAL A C 1
ATOM 636 O O . VAL A 1 84 ? -4.935 3.622 9.925 1.00 83.06 84 VAL A O 1
ATOM 639 N N . ILE A 1 85 ? -6.125 2.524 8.366 1.00 82.19 85 ILE A N 1
ATOM 640 C CA . ILE A 1 85 ? -5.010 2.232 7.469 1.00 82.19 85 ILE A CA 1
ATOM 641 C C . ILE A 1 85 ? -5.299 2.881 6.135 1.00 82.19 85 ILE A C 1
ATOM 643 O O . ILE A 1 85 ? -6.374 2.718 5.572 1.00 82.19 85 ILE A O 1
ATOM 647 N N . ARG A 1 86 ? -4.331 3.612 5.605 1.00 82.88 86 ARG A N 1
ATOM 648 C CA . ARG A 1 86 ? -4.419 4.193 4.269 1.00 82.88 86 ARG A CA 1
ATOM 649 C C . ARG A 1 86 ? -3.375 3.538 3.399 1.00 82.88 86 ARG A C 1
ATOM 651 O O . ARG A 1 86 ? -2.229 3.416 3.808 1.00 82.88 86 ARG A O 1
ATOM 658 N N . THR A 1 87 ? -3.774 3.136 2.212 1.00 83.12 87 THR A N 1
ATOM 659 C CA . THR A 1 87 ? -2.900 2.550 1.204 1.00 83.12 87 THR A CA 1
ATOM 660 C C . THR A 1 87 ? -2.868 3.479 0.008 1.00 83.12 87 THR A C 1
ATOM 662 O O . THR A 1 87 ? -3.893 4.055 -0.346 1.00 83.12 87 THR A O 1
ATOM 665 N N . GLN A 1 88 ? -1.698 3.639 -0.593 1.00 84.44 88 GLN A N 1
ATOM 666 C CA . GLN A 1 88 ? -1.514 4.432 -1.795 1.00 84.44 88 GLN A CA 1
ATOM 667 C C . GLN A 1 88 ? -0.560 3.698 -2.727 1.00 84.44 88 GLN A C 1
ATOM 669 O O . GLN A 1 88 ? 0.594 3.478 -2.373 1.00 84.44 88 GLN A O 1
ATOM 674 N N . ALA A 1 89 ? -1.046 3.331 -3.905 1.00 82.62 89 ALA A N 1
ATOM 675 C CA . ALA A 1 89 ? -0.258 2.827 -5.015 1.00 82.62 89 ALA A CA 1
ATOM 676 C C . ALA A 1 89 ? 0.397 3.987 -5.772 1.00 82.62 89 ALA A C 1
ATOM 678 O O . ALA A 1 89 ? -0.203 5.058 -5.941 1.00 82.62 89 ALA A O 1
ATOM 679 N N . PHE A 1 90 ? 1.616 3.748 -6.241 1.00 81.00 90 PHE A N 1
ATOM 680 C CA . PHE A 1 90 ? 2.366 4.659 -7.090 1.00 81.00 90 PHE A CA 1
ATOM 681 C C . PHE A 1 90 ? 2.722 4.002 -8.427 1.00 81.00 90 PHE A C 1
ATOM 683 O O . PHE A 1 90 ? 2.817 2.778 -8.536 1.00 81.00 90 PHE A O 1
ATOM 690 N N . ASP A 1 91 ? 2.919 4.830 -9.448 1.00 79.44 91 ASP A N 1
ATOM 691 C CA . ASP A 1 91 ? 3.350 4.426 -10.788 1.00 79.44 91 ASP A CA 1
ATOM 692 C C . ASP A 1 91 ? 4.779 3.864 -10.818 1.00 79.44 91 ASP A C 1
ATOM 694 O O . ASP A 1 91 ? 5.084 2.994 -11.632 1.00 79.44 91 ASP A O 1
ATOM 698 N N . SER A 1 92 ? 5.640 4.321 -9.907 1.00 76.88 92 SER A N 1
ATOM 699 C CA . SER A 1 92 ? 7.037 3.910 -9.805 1.00 76.88 92 SER A CA 1
ATOM 700 C C . SER A 1 92 ? 7.540 3.871 -8.352 1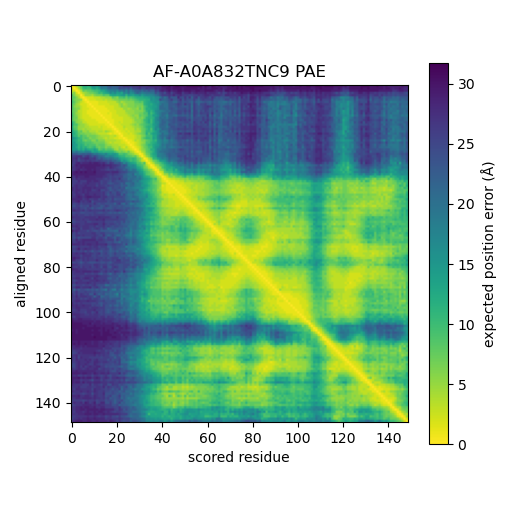.00 76.88 92 SER A C 1
ATOM 702 O O . SER A 1 92 ? 7.021 4.592 -7.487 1.00 76.88 92 SER A O 1
ATOM 704 N N . PRO A 1 93 ? 8.585 3.066 -8.063 1.00 74.06 93 PRO A N 1
ATOM 705 C CA . PRO A 1 93 ? 9.283 3.099 -6.778 1.00 74.06 93 PRO A CA 1
ATOM 706 C C . PRO A 1 93 ? 9.864 4.479 -6.435 1.00 74.06 93 PRO A C 1
ATOM 708 O O . PRO A 1 93 ? 9.858 4.865 -5.270 1.00 74.06 93 PRO A O 1
ATOM 711 N N . ASP A 1 94 ? 10.310 5.243 -7.435 1.00 76.12 94 ASP A N 1
ATOM 712 C CA . ASP A 1 94 ? 10.885 6.576 -7.224 1.00 76.12 94 ASP A CA 1
ATOM 713 C C . ASP A 1 94 ? 9.819 7.583 -6.767 1.00 76.12 94 ASP A C 1
ATOM 715 O O . ASP A 1 94 ? 10.035 8.320 -5.803 1.00 76.12 94 ASP A O 1
ATOM 719 N N . SER A 1 95 ? 8.631 7.575 -7.389 1.00 77.19 95 SER A N 1
ATOM 720 C CA . SER A 1 95 ? 7.482 8.390 -6.955 1.00 77.19 95 SER A CA 1
ATOM 721 C C . SER A 1 95 ? 7.058 8.051 -5.522 1.00 77.19 95 SER A C 1
ATOM 723 O O . SER A 1 95 ? 6.785 8.942 -4.713 1.00 77.19 95 SER A O 1
ATOM 725 N N . ARG A 1 96 ? 7.047 6.755 -5.188 1.00 81.50 96 ARG A N 1
ATOM 726 C CA . ARG A 1 96 ? 6.758 6.245 -3.842 1.00 81.50 96 ARG A CA 1
ATOM 727 C C . ARG A 1 96 ? 7.769 6.762 -2.819 1.00 81.50 96 ARG A C 1
ATOM 729 O O . ARG A 1 96 ? 7.375 7.265 -1.768 1.00 81.50 96 ARG A O 1
ATOM 736 N N . ASP A 1 97 ? 9.061 6.656 -3.113 1.00 76.94 97 ASP A N 1
ATOM 737 C CA . ASP A 1 97 ? 10.122 7.070 -2.192 1.00 76.94 97 ASP A CA 1
ATOM 738 C C . ASP A 1 97 ? 10.162 8.590 -2.032 1.00 76.94 97 ASP A C 1
ATOM 740 O O . ASP A 1 97 ? 10.315 9.087 -0.916 1.00 76.94 97 ASP A O 1
ATOM 744 N N . ALA A 1 98 ? 9.905 9.341 -3.105 1.00 78.56 98 ALA A N 1
ATOM 745 C CA . ALA A 1 98 ? 9.706 10.783 -3.037 1.00 78.56 98 ALA A CA 1
ATOM 746 C C . ALA A 1 98 ? 8.500 11.155 -2.159 1.00 78.56 98 ALA A C 1
ATOM 748 O O . ALA A 1 98 ? 8.585 12.100 -1.376 1.00 78.56 98 ALA A O 1
ATOM 749 N N . ALA A 1 99 ? 7.397 10.404 -2.227 1.00 76.00 99 ALA A N 1
ATOM 750 C CA . ALA A 1 99 ? 6.235 10.605 -1.364 1.00 76.00 99 ALA A CA 1
ATOM 751 C C . ALA A 1 99 ? 6.536 10.288 0.110 1.00 76.00 99 ALA A C 1
ATOM 753 O O . ALA A 1 99 ? 6.123 11.040 0.995 1.00 76.00 99 ALA A O 1
ATOM 754 N N . VAL A 1 100 ? 7.290 9.220 0.387 1.00 77.12 100 VAL A N 1
ATOM 755 C CA . VAL A 1 100 ? 7.764 8.885 1.741 1.00 77.12 100 VAL A CA 1
ATOM 756 C C . VAL A 1 100 ? 8.683 9.982 2.280 1.00 77.12 100 VAL A C 1
ATOM 758 O O . VAL A 1 100 ? 8.504 10.417 3.416 1.00 77.12 100 VAL A O 1
ATOM 761 N N . LEU A 1 101 ? 9.621 10.472 1.465 1.00 74.12 101 LEU A N 1
ATOM 762 C CA . LEU A 1 101 ? 10.522 11.572 1.814 1.00 74.12 101 LEU A CA 1
ATOM 763 C C . LEU A 1 101 ? 9.781 12.895 2.002 1.00 74.12 101 LEU A C 1
ATOM 765 O O . LEU A 1 101 ? 10.117 13.667 2.893 1.00 74.12 101 LEU A O 1
ATOM 769 N N . ALA A 1 102 ? 8.755 13.170 1.199 1.00 72.19 102 ALA A N 1
ATOM 770 C CA . ALA A 1 102 ? 7.900 14.330 1.398 1.00 72.19 102 ALA A CA 1
ATOM 771 C C . ALA A 1 102 ? 7.141 14.204 2.723 1.00 72.19 102 ALA A C 1
ATOM 773 O O . ALA A 1 102 ? 7.105 15.158 3.499 1.00 72.19 102 ALA A O 1
ATOM 774 N N . TYR A 1 103 ? 6.592 13.025 3.021 1.00 67.81 103 TYR A N 1
ATOM 775 C CA . TYR A 1 103 ? 5.905 12.758 4.281 1.00 67.81 103 TYR A CA 1
ATOM 776 C C . TYR A 1 103 ? 6.841 12.927 5.483 1.00 67.81 103 TYR A C 1
ATOM 778 O O . TYR A 1 103 ? 6.473 13.595 6.448 1.00 67.81 103 TYR A O 1
ATOM 786 N N . SER A 1 104 ? 8.070 12.405 5.403 1.00 65.31 104 SER A N 1
ATOM 787 C CA . SER A 1 104 ? 9.075 12.524 6.463 1.00 65.31 104 SER A CA 1
ATOM 788 C C . SER A 1 104 ? 9.688 13.917 6.583 1.00 65.31 104 SER A C 1
ATOM 790 O O . SER A 1 104 ? 9.892 14.403 7.693 1.00 65.31 104 SER A O 1
ATOM 792 N N . GLY A 1 105 ? 9.889 14.616 5.468 1.00 58.97 105 GLY A N 1
ATOM 793 C CA . GLY A 1 105 ? 10.366 15.997 5.427 1.00 58.97 105 GLY A CA 1
ATOM 794 C C . GLY A 1 105 ? 9.384 16.982 6.063 1.00 58.97 105 GLY A C 1
ATOM 795 O O . GLY A 1 105 ? 9.802 17.899 6.768 1.00 58.97 105 GLY A O 1
ATOM 796 N N . HIS A 1 106 ? 8.074 16.747 5.924 1.00 54.16 106 HIS A N 1
ATOM 797 C CA . HIS A 1 106 ? 7.047 17.514 6.641 1.00 54.16 106 HIS A CA 1
ATOM 798 C C . HIS A 1 106 ? 7.016 17.224 8.159 1.00 54.16 106 HIS A C 1
ATOM 800 O O . HIS A 1 106 ? 6.342 17.949 8.895 1.00 54.16 106 HIS A O 1
ATOM 806 N N . MET A 1 107 ? 7.750 16.213 8.655 1.00 49.06 107 MET A N 1
ATOM 807 C CA . MET A 1 107 ? 7.834 15.884 10.088 1.00 49.06 107 MET A CA 1
ATOM 808 C C . MET A 1 107 ? 8.854 16.732 10.866 1.00 49.06 107 MET A C 1
ATOM 810 O O . MET A 1 107 ? 8.794 16.759 12.099 1.00 49.06 107 MET A O 1
ATOM 814 N N . VAL A 1 108 ? 9.771 17.451 10.204 1.00 43.56 108 VAL A N 1
ATOM 815 C CA . VAL A 1 108 ? 10.751 18.314 10.890 1.00 43.56 108 VAL A CA 1
ATOM 816 C C . VAL A 1 108 ? 10.073 19.629 11.297 1.00 43.56 108 VAL A C 1
ATOM 818 O O . VAL A 1 108 ? 10.120 20.627 10.587 1.00 43.56 108 VAL A O 1
ATOM 821 N N . GLY A 1 109 ? 9.390 19.615 12.448 1.00 46.62 109 GLY A N 1
ATOM 822 C CA . GLY A 1 109 ? 8.863 20.816 13.118 1.00 46.62 109 GLY A CA 1
ATOM 823 C C . GLY A 1 109 ? 7.357 20.844 13.418 1.00 46.62 109 GLY A C 1
ATOM 824 O O . GLY A 1 109 ? 6.930 21.704 14.182 1.00 46.62 109 GLY A O 1
ATOM 825 N N . ARG A 1 110 ? 6.541 19.917 12.887 1.00 51.66 110 ARG A N 1
ATOM 826 C CA . ARG A 1 110 ? 5.070 19.881 13.104 1.00 51.66 110 ARG A CA 1
ATOM 827 C C . ARG A 1 110 ? 4.544 18.736 13.982 1.00 51.66 110 ARG A C 1
ATOM 829 O O . ARG A 1 110 ? 3.337 18.528 14.057 1.00 51.66 110 ARG A O 1
ATOM 836 N N . GLY A 1 111 ? 5.430 18.038 14.691 1.00 51.09 111 GLY A N 1
ATOM 837 C CA . GLY A 1 111 ? 5.081 16.819 15.422 1.00 51.09 111 GLY A CA 1
ATOM 838 C C . GLY A 1 111 ? 4.969 15.626 14.471 1.00 51.09 111 GLY A C 1
ATOM 839 O O . GLY A 1 111 ? 4.522 15.758 13.333 1.00 51.09 111 GLY A O 1
ATOM 840 N N . ARG A 1 112 ? 5.431 14.454 14.915 1.00 54.62 112 ARG A N 1
ATOM 841 C CA . ARG A 1 112 ? 5.311 13.221 14.128 1.00 54.62 112 ARG A CA 1
ATOM 842 C C . ARG A 1 112 ? 3.818 12.888 13.982 1.00 54.62 112 ARG A C 1
ATOM 844 O O . ARG A 1 112 ? 3.159 12.774 15.018 1.00 54.62 112 ARG A O 1
ATOM 851 N N . PRO A 1 113 ? 3.263 12.749 12.764 1.00 54.66 113 PRO A N 1
A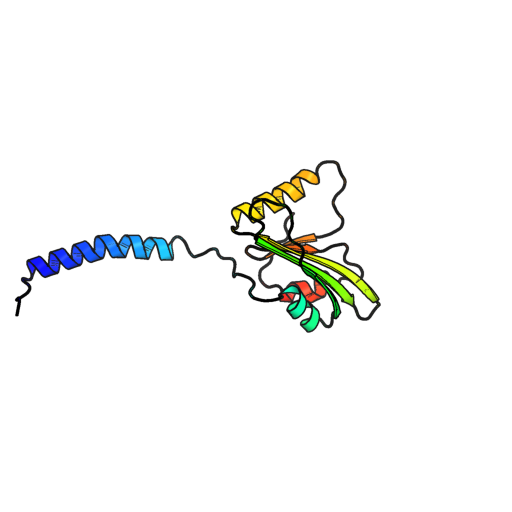TOM 852 C CA . PRO A 1 113 ? 1.923 12.204 12.606 1.00 54.66 113 PRO A CA 1
ATOM 853 C C . PRO A 1 113 ? 1.857 10.854 13.326 1.00 54.66 113 PRO A C 1
ATOM 855 O O . PRO A 1 113 ? 2.750 10.019 13.184 1.00 54.66 113 PRO A O 1
ATOM 858 N N . ALA A 1 114 ? 0.840 10.678 14.168 1.00 57.22 114 ALA A N 1
ATOM 859 C CA . ALA A 1 114 ? 0.674 9.461 14.947 1.00 57.22 114 ALA A CA 1
ATOM 860 C C . ALA A 1 114 ? 0.377 8.286 14.004 1.00 57.22 114 ALA A C 1
ATOM 862 O O . ALA A 1 114 ? -0.659 8.275 13.335 1.00 57.22 114 ALA A O 1
ATOM 863 N N . GLY A 1 115 ? 1.298 7.324 13.940 1.00 62.25 115 GLY A N 1
ATOM 864 C CA . GLY A 1 115 ? 1.195 6.188 13.034 1.00 62.25 115 GLY A CA 1
ATOM 865 C C . GLY A 1 115 ? 2.542 5.615 12.602 1.00 62.25 115 GLY A C 1
ATOM 866 O O . GLY A 1 115 ? 3.598 6.114 12.989 1.00 62.25 115 GLY A O 1
ATOM 867 N N . THR A 1 116 ? 2.489 4.565 11.787 1.00 70.19 116 THR A N 1
ATOM 868 C CA . THR A 1 116 ? 3.647 3.914 11.164 1.00 70.19 116 THR A CA 1
ATOM 869 C C . THR A 1 116 ? 3.481 3.946 9.648 1.00 70.19 116 THR A C 1
ATOM 871 O O . THR A 1 116 ? 2.428 3.586 9.124 1.00 70.19 116 THR A O 1
ATOM 874 N N . MET A 1 117 ? 4.522 4.376 8.934 1.00 74.38 117 MET A N 1
ATOM 875 C CA . MET A 1 117 ? 4.570 4.318 7.474 1.00 74.38 117 MET A CA 1
ATOM 876 C C . MET A 1 117 ? 5.315 3.045 7.065 1.00 74.38 117 MET A C 1
ATOM 878 O O . MET A 1 117 ? 6.439 2.804 7.507 1.00 74.38 117 MET A O 1
ATOM 882 N N . ILE A 1 118 ? 4.697 2.229 6.224 1.00 74.88 118 ILE A N 1
ATOM 883 C CA . ILE A 1 118 ? 5.274 0.994 5.705 1.00 74.88 118 ILE A CA 1
ATOM 884 C C . ILE A 1 118 ? 5.302 1.063 4.188 1.00 74.88 118 ILE A C 1
ATOM 886 O O . ILE A 1 118 ? 4.348 1.495 3.546 1.00 74.88 118 ILE A O 1
ATOM 890 N N . VAL A 1 119 ? 6.409 0.615 3.619 1.00 74.38 119 VAL A N 1
ATOM 891 C CA . VAL A 1 119 ? 6.577 0.446 2.183 1.00 74.38 119 VAL A CA 1
ATOM 892 C C . VAL A 1 119 ? 6.437 -1.034 1.853 1.00 74.38 119 VAL A C 1
ATOM 894 O O . VAL A 1 119 ? 7.167 -1.865 2.400 1.00 74.38 119 VAL A O 1
ATOM 897 N N . ALA A 1 120 ? 5.500 -1.341 0.957 1.00 70.56 120 ALA A N 1
ATOM 898 C CA . ALA A 1 120 ? 5.228 -2.683 0.457 1.00 70.56 120 ALA A CA 1
ATOM 899 C C . ALA A 1 120 ? 5.094 -2.615 -1.069 1.00 70.56 120 ALA A C 1
ATOM 901 O O . ALA A 1 120 ? 4.068 -2.239 -1.635 1.00 70.56 120 ALA A O 1
ATOM 902 N N . GLY A 1 121 ? 6.193 -2.906 -1.752 1.00 70.12 121 GLY A N 1
ATOM 903 C CA . GLY A 1 121 ? 6.315 -2.708 -3.188 1.00 70.12 121 GLY A CA 1
ATOM 904 C C . GLY A 1 121 ? 6.026 -1.283 -3.656 1.00 70.12 121 GLY A C 1
ATOM 905 O O . GLY A 1 121 ? 6.453 -0.343 -2.996 1.00 70.12 121 GLY A O 1
ATOM 906 N N . ASN A 1 122 ? 5.300 -1.084 -4.759 1.00 72.06 122 ASN A N 1
ATOM 907 C CA . ASN A 1 122 ? 4.922 0.265 -5.225 1.00 72.06 122 ASN A CA 1
ATOM 908 C C . ASN A 1 122 ? 3.836 0.931 -4.360 1.00 72.06 122 ASN A C 1
ATOM 910 O O . ASN A 1 122 ? 3.306 1.974 -4.733 1.00 72.06 122 ASN A O 1
ATOM 914 N N . HIS A 1 123 ? 3.489 0.337 -3.217 1.00 72.50 123 HIS A N 1
ATOM 915 C CA . HIS A 1 123 ? 2.498 0.875 -2.304 1.00 72.50 123 HIS A CA 1
ATOM 916 C C . HIS A 1 123 ? 3.154 1.462 -1.061 1.00 72.50 123 HIS A C 1
ATOM 918 O O . HIS A 1 123 ? 4.134 0.936 -0.521 1.00 72.50 123 HIS A O 1
ATOM 924 N N . VAL A 1 124 ? 2.544 2.531 -0.569 1.00 78.44 124 VAL A N 1
ATOM 925 C CA . VAL A 1 124 ? 2.775 3.051 0.771 1.00 78.44 124 VAL A CA 1
ATOM 926 C C . VAL A 1 124 ? 1.545 2.782 1.615 1.00 78.44 124 VAL A C 1
ATOM 928 O O . VAL A 1 124 ? 0.418 3.046 1.200 1.00 78.44 124 VAL A O 1
ATOM 931 N N . ILE A 1 125 ? 1.772 2.256 2.810 1.00 80.06 125 ILE A N 1
ATOM 932 C CA . ILE A 1 125 ? 0.751 1.951 3.798 1.00 80.06 125 ILE A CA 1
ATOM 933 C C . ILE A 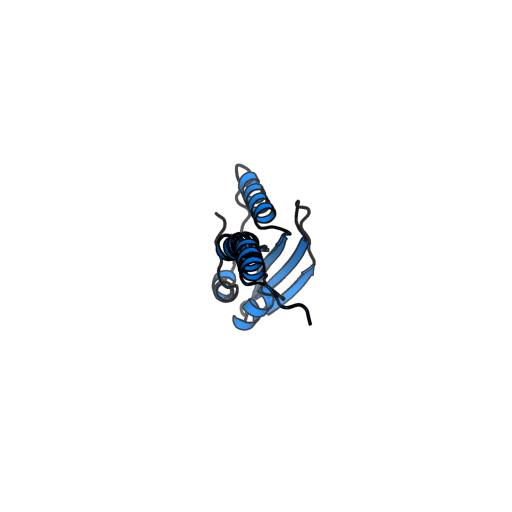1 125 ? 1.003 2.860 4.996 1.00 80.06 125 ILE A C 1
ATOM 935 O O . ILE A 1 125 ? 2.015 2.746 5.678 1.00 80.06 125 ILE A O 1
ATOM 939 N N . HIS A 1 126 ? 0.080 3.774 5.258 1.00 80.25 126 HIS A N 1
ATOM 940 C CA . HIS A 1 126 ? 0.066 4.573 6.470 1.00 80.25 126 HIS A CA 1
ATOM 941 C C . HIS A 1 126 ? -0.898 3.947 7.477 1.00 80.25 126 HIS A C 1
ATOM 943 O O . HIS A 1 126 ? -2.120 4.088 7.368 1.00 80.25 126 HIS A O 1
ATOM 949 N N . ALA A 1 127 ? -0.334 3.271 8.469 1.00 77.62 127 ALA A N 1
ATOM 950 C CA . ALA A 1 127 ? -1.029 2.799 9.652 1.00 77.62 127 ALA A CA 1
ATOM 951 C C . ALA A 1 127 ? -1.188 3.967 10.634 1.00 77.62 127 ALA A C 1
ATOM 953 O O . ALA A 1 127 ? -0.196 4.571 11.023 1.00 77.62 127 ALA A O 1
ATOM 954 N N . GLY A 1 128 ? -2.416 4.312 11.026 1.00 71.88 128 GLY A N 1
ATOM 955 C CA . GLY A 1 128 ? -2.673 5.293 12.085 1.00 71.88 128 GLY A CA 1
ATOM 956 C C . GLY A 1 128 ? -2.232 4.804 13.474 1.00 71.88 128 GLY A C 1
ATOM 957 O O . GLY A 1 128 ? -1.515 3.807 13.580 1.00 71.88 128 GLY A O 1
ATOM 958 N N . PRO A 1 129 ? -2.659 5.480 14.557 1.00 74.19 129 PRO A N 1
ATOM 959 C CA . PRO A 1 129 ? -2.457 4.986 15.917 1.00 74.19 129 PRO A CA 1
ATOM 960 C C . PR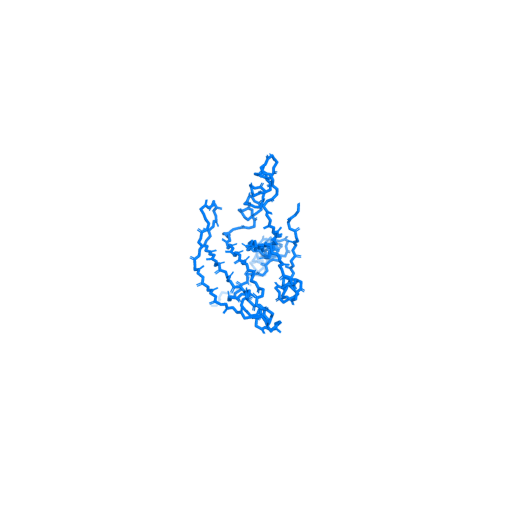O A 1 129 ? -2.953 3.543 16.033 1.00 74.19 129 PRO A C 1
ATOM 962 O O . PRO A 1 129 ? -4.011 3.227 15.490 1.00 74.19 129 PRO A O 1
ATOM 965 N N . ASP A 1 130 ? -2.195 2.700 16.734 1.00 73.88 130 ASP A N 1
ATOM 966 C CA . ASP A 1 130 ? -2.451 1.261 16.845 1.00 73.88 130 ASP A CA 1
ATOM 967 C C . ASP A 1 130 ? -2.928 0.872 18.261 1.00 73.88 130 ASP A C 1
ATOM 969 O O . ASP A 1 130 ? -2.165 0.300 19.050 1.00 73.88 130 ASP A O 1
ATOM 973 N N . PRO A 1 131 ? -4.166 1.237 18.650 1.00 67.94 131 PRO A N 1
ATOM 974 C CA . PRO A 1 131 ? -4.731 0.788 19.912 1.00 67.94 131 PRO A CA 1
ATOM 975 C C . PRO A 1 131 ? -4.928 -0.732 19.858 1.00 67.94 131 PRO A C 1
ATOM 977 O O . PRO A 1 131 ? -5.566 -1.249 18.947 1.00 67.94 131 PRO A O 1
ATOM 980 N N . GLY A 1 132 ? -4.368 -1.454 20.831 1.00 66.38 132 GLY A N 1
ATOM 981 C CA . GLY A 1 132 ? -4.535 -2.908 20.928 1.00 66.38 132 GLY A CA 1
ATOM 982 C C . GLY A 1 132 ? -3.613 -3.735 20.024 1.00 66.38 132 GLY A C 1
ATOM 983 O O . GLY A 1 132 ? -3.877 -4.921 19.830 1.00 66.38 132 GLY A O 1
ATOM 984 N N . ASN A 1 133 ? -2.534 -3.163 19.472 1.00 78.25 133 ASN A N 1
ATOM 985 C CA . ASN A 1 133 ? -1.565 -3.895 18.639 1.00 78.25 133 ASN A CA 1
ATOM 986 C C . ASN A 1 133 ? -2.239 -4.632 17.458 1.00 78.25 133 ASN A C 1
ATOM 988 O O . ASN A 1 133 ? -1.974 -5.805 17.181 1.00 78.25 133 ASN A O 1
ATOM 992 N N . ILE A 1 134 ? -3.204 -3.975 16.816 1.00 77.12 134 ILE A N 1
ATOM 993 C CA . ILE A 1 134 ? -3.885 -4.444 15.609 1.00 77.12 134 ILE A CA 1
ATOM 994 C C . ILE A 1 134 ? -2.850 -4.573 14.493 1.00 77.12 134 ILE A C 1
ATOM 996 O O . ILE A 1 134 ? -2.774 -5.626 13.859 1.00 77.12 134 ILE A O 1
ATOM 1000 N N . PHE A 1 135 ? -1.992 -3.562 14.310 1.00 76.06 135 PHE A N 1
ATOM 1001 C CA . PHE A 1 135 ? -0.952 -3.575 13.282 1.00 76.06 135 PHE A CA 1
ATOM 1002 C C . PHE A 1 135 ? -0.012 -4.768 13.430 1.00 76.06 135 PHE A C 1
ATOM 1004 O O . PHE A 1 135 ? 0.174 -5.515 12.473 1.00 76.06 135 PHE A O 1
ATOM 1011 N N . GLY A 1 136 ? 0.513 -5.016 14.633 1.00 73.56 136 GLY A N 1
ATOM 1012 C CA . GLY A 1 136 ? 1.403 -6.153 14.878 1.00 73.56 136 GLY A CA 1
ATOM 1013 C C . GLY A 1 136 ? 0.775 -7.523 14.585 1.00 73.56 136 GLY A C 1
ATOM 1014 O O . GLY A 1 136 ? 1.504 -8.469 14.292 1.00 73.56 136 GLY A O 1
ATOM 1015 N N . ARG A 1 137 ? -0.561 -7.636 14.625 1.00 74.19 137 ARG A N 1
ATOM 1016 C CA . ARG A 1 137 ? -1.292 -8.884 14.352 1.00 74.19 137 ARG A CA 1
ATOM 1017 C C . ARG A 1 137 ? -1.473 -9.172 12.860 1.00 74.19 137 ARG A C 1
ATOM 1019 O O . ARG A 1 137 ? -1.327 -10.326 12.471 1.00 74.19 137 ARG A O 1
ATOM 1026 N N . PHE A 1 138 ? -1.763 -8.166 12.028 1.00 75.81 138 PHE A N 1
ATOM 1027 C CA . PHE A 1 138 ? -1.982 -8.384 10.585 1.00 75.81 138 PHE A CA 1
ATOM 1028 C C . PHE A 1 138 ? -0.771 -8.033 9.707 1.00 75.81 138 PHE A C 1
ATOM 1030 O O . PHE A 1 138 ? -0.680 -8.526 8.583 1.00 75.81 138 PHE A O 1
ATOM 1037 N N . ALA A 1 139 ? 0.186 -7.238 10.202 1.00 73.06 139 ALA A N 1
ATOM 1038 C CA . ALA A 1 139 ? 1.386 -6.865 9.453 1.00 73.06 139 ALA A CA 1
ATOM 1039 C C . ALA A 1 139 ? 2.157 -8.068 8.879 1.00 73.06 139 ALA A C 1
ATOM 1041 O O . ALA A 1 139 ? 2.539 -7.989 7.715 1.00 73.06 139 ALA A O 1
ATOM 1042 N N . PRO A 1 140 ? 2.342 -9.209 9.579 1.00 72.12 140 PRO A N 1
ATOM 1043 C CA . PRO A 1 140 ? 3.009 -10.376 8.989 1.00 72.12 140 PRO A CA 1
ATOM 1044 C C . PRO A 1 140 ? 2.340 -10.906 7.707 1.00 72.12 140 PRO A C 1
ATOM 1046 O O . PRO A 1 140 ? 3.015 -11.498 6.869 1.00 72.12 140 PRO A O 1
ATOM 1049 N N . GLY A 1 141 ? 1.035 -10.670 7.530 1.00 66.75 141 GLY A N 1
ATOM 1050 C CA . GLY A 1 141 ? 0.272 -11.081 6.348 1.00 66.75 141 GLY A CA 1
ATOM 1051 C C . GLY A 1 141 ? 0.467 -10.191 5.116 1.00 66.75 141 GLY A C 1
ATOM 1052 O O . GLY A 1 141 ? 0.145 -10.611 4.011 1.00 66.75 141 GLY A O 1
ATOM 1053 N N . LEU A 1 142 ? 1.030 -8.987 5.268 1.00 67.88 142 LEU A N 1
ATOM 1054 C CA . LEU A 1 142 ? 1.260 -8.047 4.161 1.00 67.88 142 LEU A CA 1
ATOM 1055 C C . LEU A 1 142 ? 2.547 -8.350 3.348 1.00 67.88 142 LEU A C 1
ATOM 1057 O O . LEU A 1 142 ? 2.839 -7.643 2.384 1.00 67.88 142 LEU A O 1
ATOM 1061 N N . GLY A 1 143 ? 3.317 -9.390 3.702 1.00 66.19 143 GLY A N 1
ATOM 1062 C CA . GLY A 1 143 ? 4.529 -9.812 2.978 1.00 66.19 143 GLY A CA 1
ATOM 1063 C C . GLY A 1 143 ? 5.794 -9.013 3.330 1.00 66.19 143 GLY A C 1
ATOM 1064 O O . GLY A 1 143 ? 5.880 -8.432 4.414 1.00 66.19 143 GLY A O 1
ATOM 1065 N N . GLU A 1 144 ? 6.798 -9.001 2.437 1.00 62.72 144 GLU A N 1
ATOM 1066 C CA . GLU A 1 144 ? 8.041 -8.235 2.637 1.00 62.72 144 GLU A CA 1
ATOM 1067 C C . GLU A 1 144 ? 7.742 -6.737 2.756 1.00 62.72 144 GLU A C 1
ATOM 1069 O O . GLU A 1 144 ? 7.321 -6.073 1.807 1.00 62.72 144 GLU A O 1
ATOM 1074 N N . GLN A 1 145 ? 7.982 -6.203 3.948 1.00 64.31 145 GLN A N 1
ATOM 1075 C CA . GLN A 1 145 ? 7.717 -4.818 4.296 1.00 64.31 145 GLN A CA 1
ATOM 1076 C C . GLN A 1 145 ? 8.969 -4.165 4.841 1.00 64.31 145 GLN A C 1
ATOM 1078 O O . GLN A 1 145 ? 9.732 -4.765 5.599 1.00 64.31 145 GLN A O 1
ATOM 1083 N N . ARG A 1 146 ? 9.126 -2.883 4.520 1.00 61.97 146 ARG A N 1
ATOM 1084 C CA . ARG A 1 146 ? 10.112 -2.026 5.165 1.00 61.97 146 ARG A CA 1
ATOM 1085 C C . ARG A 1 146 ? 9.393 -0.902 5.894 1.00 61.97 146 ARG A C 1
ATOM 1087 O O . ARG A 1 146 ? 8.617 -0.167 5.289 1.00 61.97 146 ARG A O 1
ATOM 1094 N N . VAL A 1 147 ? 9.673 -0.753 7.187 1.00 60.59 147 VAL A N 1
ATOM 1095 C CA . VAL A 1 147 ? 9.250 0.432 7.941 1.00 60.59 147 VAL A CA 1
ATOM 1096 C C . VAL A 1 147 ? 10.016 1.629 7.384 1.00 60.59 147 VAL A C 1
ATOM 1098 O O . VAL A 1 147 ? 11.250 1.625 7.364 1.00 60.59 147 VAL A O 1
ATOM 1101 N N . ALA A 1 148 ? 9.284 2.623 6.890 1.00 58.31 148 ALA A N 1
ATOM 1102 C CA . ALA A 1 148 ? 9.853 3.888 6.461 1.00 58.31 148 ALA A CA 1
ATOM 1103 C C . ALA A 1 148 ? 10.017 4.780 7.698 1.00 58.31 148 ALA A C 1
ATOM 1105 O O . ALA A 1 148 ? 9.028 5.230 8.281 1.00 58.31 148 ALA A O 1
ATOM 1106 N N . GLY A 1 149 ? 11.268 4.967 8.121 1.00 47.31 149 GLY A N 1
ATOM 1107 C CA . GLY A 1 149 ? 11.671 5.759 9.284 1.00 47.31 149 GLY A CA 1
ATOM 1108 C C . GLY A 1 149 ? 12.680 6.827 8.911 1.00 47.31 149 GLY A C 1
ATOM 1109 O O . GLY A 1 149 ? 13.520 6.538 8.029 1.00 47.31 149 GLY A O 1
#

Sequence (149 aa):
MTEWNTETLAVLLVLAMIVLFPAGWVIIAFPESPYRPLSGEPVKEAAESAGIRVVNVTDTTWHLPGATGGNTYVLEDGEGNRMVIRTQAFDSPDSRDAAVLAYSGHMVGRGRPAGTMIVAGNHVIHAGPDPGNIFGRFAPGLGEQRVAG

Secondary structure (DSSP, 8-state):
-----HHHHHHHHHHHHHHHHHHHHHHHHS-S-SS----S-HHHHHHHHTT-EEEEEEE---SSTTEEEEEEEEEE-TT--EEEEEEE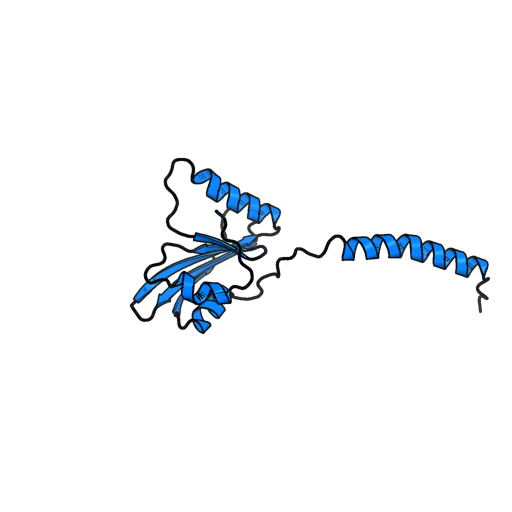EESSHHHHHHHHHHHHHTTSSS---SSEEEEETTEEEEE---TTSHHHHHGGGG-S-EEE-

Solvent-accessible surface area (backbone atoms only — not comparable to full-atom values): 8422 Å² total; per-residue (Å²): 133,86,80,78,50,71,66,60,52,50,53,50,50,52,52,48,46,67,53,48,49,60,53,54,46,48,57,67,76,52,57,77,67,100,40,65,78,82,80,77,60,58,69,56,57,17,25,52,76,54,69,30,42,76,77,44,77,41,86,40,67,65,99,51,77,48,50,74,40,25,38,36,38,33,37,34,42,96,87,70,40,61,35,47,36,37,36,36,35,28,77,35,62,66,39,39,51,50,50,51,49,51,57,55,58,61,35,78,82,70,58,73,76,71,51,48,44,33,39,42,43,37,28,41,34,41,37,34,54,59,58,85,53,52,55,77,60,23,50,77,60,62,55,82,69,44,77,63,126

Foldseek 3Di:
DDDQDPVNVVVVVVVCCVPVVVVVCCCVVDPPPPFPPPPDDLLCVLCVVLQKDFPDKDKDFDPFPQFDTKIWTWIAHPVRDIKIKIKTAGPDPVSVVVVLCVLVVVCVPDPNQAFWWKDHGRMIMTIHHQPPCSCVRRVVSSPDIDTSD

Mean predicted aligned error: 13.65 Å